Protein AF-I7C754-F1 (afdb_monomer)

Foldseek 3Di:
DDDDDDDDDCPVPPPWPKDKDWDWDQDPVGIDIDIDIDTDD

Mean predicted aligned error: 3.22 Å

pLDDT: mean 93.91, std 5.76, range [65.12, 98.06]

Radius of gyration: 13.02 Å; Cα contacts (8 Å, |Δi|>4): 45;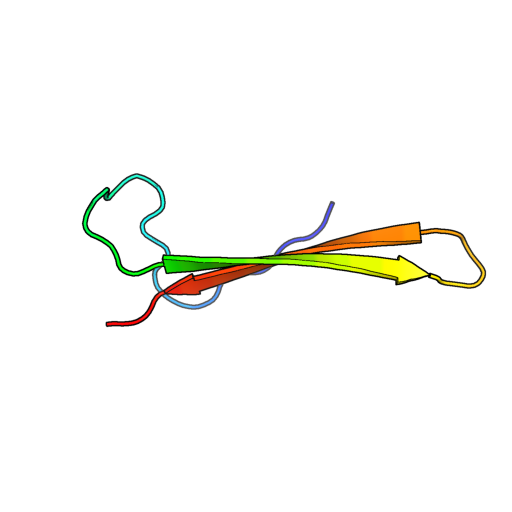 chains: 1; bounding box: 27×16×36 Å

Structure (mmCIF, N/CA/C/O backbone):
data_AF-I7C754-F1
#
_entry.id   AF-I7C754-F1
#
loop_
_atom_site.group_PDB
_atom_site.id
_atom_site.type_symbol
_atom_site.label_atom_id
_atom_site.label_alt_id
_atom_site.label_comp_id
_atom_site.label_asym_id
_atom_site.label_entity_id
_atom_site.label_seq_id
_atom_site.pdbx_PDB_ins_code
_atom_site.Cartn_x
_atom_site.Cartn_y
_atom_site.Cartn_z
_atom_site.occupancy
_atom_site.B_iso_or_equiv
_atom_site.auth_seq_id
_atom_site.auth_comp_id
_atom_site.auth_asym_id
_atom_site.auth_atom_id
_atom_site.pdbx_PDB_model_num
ATOM 1 N N . SER A 1 1 ? 0.967 11.714 -9.997 1.00 65.12 1 SER A N 1
ATOM 2 C CA . SER A 1 1 ? 0.695 10.549 -9.134 1.00 65.12 1 SER A CA 1
ATOM 3 C C . SER A 1 1 ? -0.799 10.359 -9.122 1.00 65.12 1 SER A C 1
ATOM 5 O O . SER A 1 1 ? -1.493 11.266 -8.681 1.00 65.12 1 SER A O 1
ATOM 7 N N . GLU A 1 2 ? -1.284 9.253 -9.669 1.00 89.38 2 GLU A N 1
ATOM 8 C CA . GLU A 1 2 ? -2.716 8.964 -9.749 1.00 89.38 2 GLU A CA 1
ATOM 9 C C . GLU A 1 2 ? -3.112 8.011 -8.627 1.00 89.38 2 GLU A C 1
ATOM 11 O O . GLU A 1 2 ? -2.319 7.167 -8.204 1.00 89.38 2 GLU A O 1
ATOM 16 N N . TRP A 1 3 ? -4.324 8.177 -8.115 1.00 91.00 3 TRP A N 1
ATOM 17 C CA . TRP A 1 3 ? -4.910 7.266 -7.146 1.00 91.00 3 TRP A CA 1
ATOM 18 C C . TRP A 1 3 ? -6.423 7.281 -7.309 1.00 91.00 3 TRP A C 1
ATOM 20 O O . TRP A 1 3 ? -7.018 8.296 -7.669 1.00 91.00 3 TRP A O 1
ATOM 30 N N . VAL A 1 4 ? -7.033 6.136 -7.040 1.00 92.62 4 VAL A N 1
ATOM 31 C CA . VAL A 1 4 ? -8.480 5.950 -7.044 1.00 92.62 4 VAL A CA 1
ATOM 32 C C . VAL A 1 4 ? -8.855 5.360 -5.694 1.00 92.62 4 VAL A C 1
ATOM 34 O O . VAL A 1 4 ? -8.080 4.609 -5.098 1.00 92.62 4 VAL A O 1
ATOM 37 N N . ARG A 1 5 ? -10.031 5.725 -5.189 1.00 93.25 5 ARG A N 1
ATOM 38 C CA . ARG A 1 5 ? -10.590 5.163 -3.964 1.00 93.25 5 ARG A CA 1
ATOM 39 C C . ARG A 1 5 ? -12.041 4.807 -4.196 1.00 93.25 5 ARG A C 1
ATOM 41 O O . ARG A 1 5 ? -12.819 5.642 -4.647 1.00 93.25 5 ARG A O 1
ATOM 48 N N . GLU A 1 6 ? -12.395 3.608 -3.778 1.00 92.38 6 GLU A N 1
ATOM 49 C CA . GLU A 1 6 ? -13.767 3.140 -3.718 1.00 92.38 6 GLU A CA 1
ATOM 50 C C . GLU A 1 6 ? -14.107 2.794 -2.264 1.00 92.38 6 GLU A C 1
ATOM 52 O O . GLU A 1 6 ? -13.277 2.254 -1.532 1.00 92.38 6 GLU A O 1
ATOM 57 N N . GLY A 1 7 ? -15.305 3.169 -1.808 1.00 91.50 7 GLY A N 1
ATOM 58 C CA . GLY A 1 7 ? -15.739 2.929 -0.430 1.00 91.50 7 GLY A CA 1
ATOM 59 C C . GLY A 1 7 ? -15.023 3.775 0.637 1.00 91.50 7 GLY A C 1
ATOM 60 O O . GLY A 1 7 ? -14.570 4.901 0.392 1.00 91.50 7 GLY A O 1
ATOM 61 N N . ARG A 1 8 ? -14.989 3.251 1.872 1.00 91.12 8 ARG A N 1
ATOM 62 C CA . ARG A 1 8 ? -14.404 3.915 3.051 1.00 91.12 8 ARG A CA 1
ATOM 63 C C . ARG A 1 8 ? -12.983 3.412 3.301 1.00 91.12 8 ARG A C 1
ATOM 65 O O . ARG A 1 8 ? -12.744 2.214 3.290 1.00 91.12 8 ARG A O 1
ATOM 72 N N . LEU A 1 9 ? -12.068 4.335 3.598 1.00 94.00 9 LEU A N 1
ATOM 73 C CA . LEU A 1 9 ? -10.689 4.034 3.990 1.00 94.00 9 LEU A CA 1
ATOM 74 C C . LEU A 1 9 ? -10.281 4.930 5.176 1.00 94.00 9 LEU A C 1
ATOM 76 O O . LEU A 1 9 ? -9.759 6.029 4.963 1.00 94.00 9 LEU A O 1
ATOM 80 N N . PRO A 1 10 ? -10.575 4.527 6.423 1.00 92.69 10 PRO A N 1
ATOM 81 C CA . PRO A 1 10 ? -10.368 5.370 7.599 1.00 92.69 10 PRO A CA 1
ATOM 82 C C . PRO A 1 10 ? -8.912 5.319 8.103 1.00 92.69 10 PRO A C 1
ATOM 84 O O . PRO A 1 10 ? -8.604 4.677 9.099 1.00 92.69 10 PRO A O 1
ATOM 87 N N . LEU A 1 11 ? -8.003 6.032 7.429 1.00 92.50 11 LEU A N 1
ATOM 88 C CA . LEU A 1 11 ? -6.555 6.001 7.718 1.00 92.50 11 LEU A CA 1
ATOM 89 C C . LEU A 1 11 ? -6.142 6.579 9.083 1.00 92.50 11 LEU A C 1
ATOM 91 O O . LEU A 1 11 ? -5.050 6.293 9.561 1.00 92.50 11 LEU A O 1
ATOM 95 N N . GLN A 1 12 ? -6.981 7.413 9.697 1.00 95.06 12 GLN A N 1
ATOM 96 C CA . GLN A 1 12 ? -6.721 7.985 11.026 1.00 95.06 12 GLN A CA 1
ATOM 97 C C . GLN A 1 12 ? -7.344 7.160 12.160 1.00 95.06 12 GLN A C 1
ATOM 99 O O . GLN A 1 12 ? -7.089 7.427 13.333 1.00 95.06 12 GLN A O 1
ATOM 104 N N . THR A 1 13 ? -8.168 6.159 11.839 1.00 95.94 13 THR A N 1
ATOM 105 C CA . THR A 1 13 ? -8.809 5.306 12.840 1.00 95.94 13 THR A CA 1
ATOM 106 C C . THR A 1 13 ? -7.872 4.160 13.197 1.00 95.94 13 THR A C 1
ATOM 108 O O . THR A 1 13 ? -7.754 3.196 12.451 1.00 95.94 13 THR A O 1
ATOM 111 N N . LEU A 1 14 ? -7.228 4.249 14.364 1.00 90.31 14 LEU A N 1
ATOM 112 C CA . LEU A 1 14 ? -6.219 3.277 14.813 1.00 90.31 14 LEU A CA 1
ATOM 113 C C . LEU A 1 14 ? -6.741 1.834 14.904 1.00 90.31 14 LEU A C 1
ATOM 115 O O . LEU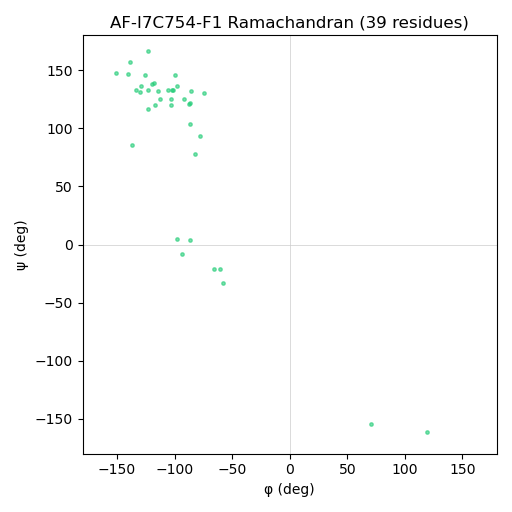 A 1 14 ? -6.001 0.899 14.631 1.00 90.31 14 LEU A O 1
ATOM 119 N N . ASN A 1 15 ? -8.018 1.659 15.254 1.00 91.50 15 ASN A N 1
ATOM 120 C CA . ASN A 1 15 ? -8.652 0.342 15.364 1.00 91.50 15 ASN A CA 1
ATOM 121 C C . ASN A 1 15 ? -9.224 -0.185 14.035 1.00 91.50 15 ASN A C 1
ATOM 123 O O . ASN A 1 15 ? -9.879 -1.224 14.029 1.00 91.50 15 ASN A O 1
ATOM 127 N N . ALA A 1 16 ? -9.040 0.517 12.914 1.00 93.06 16 ALA A N 1
ATOM 128 C CA . ALA A 1 16 ? -9.504 0.024 11.623 1.00 93.06 16 ALA A CA 1
ATOM 129 C C . ALA A 1 16 ? -8.596 -1.106 11.122 1.00 93.06 16 ALA A C 1
ATOM 131 O O . ALA A 1 16 ? -7.375 -0.954 11.066 1.00 93.06 16 ALA A O 1
ATOM 132 N N . HIS A 1 17 ? -9.190 -2.226 10.706 1.00 94.44 17 HIS A N 1
ATOM 133 C CA . HIS A 1 17 ? -8.437 -3.326 10.117 1.00 94.44 17 HIS A CA 1
ATOM 134 C C . HIS A 1 17 ? -8.092 -3.000 8.658 1.00 94.44 17 HIS A C 1
ATOM 136 O O . HIS A 1 17 ? -8.892 -3.199 7.741 1.00 94.44 17 HIS A O 1
ATOM 142 N N . ILE A 1 18 ? -6.903 -2.435 8.451 1.00 95.19 18 ILE A N 1
ATOM 143 C CA . ILE A 1 18 ? -6.421 -2.005 7.138 1.00 95.19 18 ILE A CA 1
ATOM 144 C C . ILE A 1 18 ? -5.176 -2.807 6.777 1.00 95.19 18 ILE A C 1
ATOM 146 O O . ILE A 1 18 ? -4.148 -2.704 7.443 1.00 95.19 18 ILE A O 1
ATOM 150 N N . ASP A 1 19 ? -5.249 -3.538 5.669 1.00 96.06 19 ASP A N 1
ATOM 151 C CA . ASP A 1 19 ? -4.074 -4.138 5.052 1.00 96.06 19 ASP A CA 1
ATOM 152 C C . ASP A 1 19 ? -3.415 -3.132 4.112 1.00 96.06 19 ASP A C 1
ATOM 154 O O . ASP A 1 19 ? -4.072 -2.518 3.268 1.00 96.06 19 ASP A O 1
ATOM 158 N N . TYR A 1 20 ? -2.098 -2.992 4.226 1.00 95.75 20 TYR A N 1
ATOM 159 C CA . TYR A 1 20 ? -1.285 -2.176 3.331 1.00 95.75 20 TYR A CA 1
ATOM 160 C C . TYR A 1 20 ? -0.273 -3.045 2.592 1.00 95.75 20 TYR A C 1
ATOM 162 O O . TYR A 1 20 ? 0.376 -3.908 3.184 1.00 95.75 20 TYR A O 1
ATOM 170 N N . SER A 1 21 ? -0.089 -2.777 1.301 1.00 97.56 21 SER A N 1
ATOM 171 C CA . SER A 1 21 ? 0.963 -3.408 0.510 1.00 97.56 21 SER A CA 1
ATOM 172 C C . SER A 1 21 ? 1.607 -2.424 -0.457 1.00 97.56 21 SER A C 1
ATOM 174 O O . SER A 1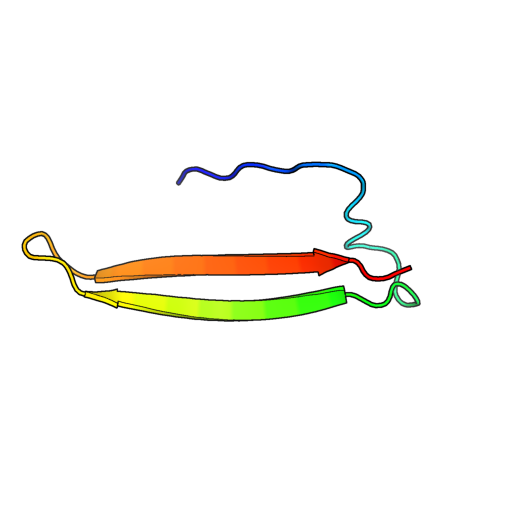 21 ? 0.961 -1.525 -1.003 1.00 97.56 21 SER A O 1
ATOM 176 N N . PHE A 1 22 ? 2.905 -2.619 -0.682 1.00 98.06 22 PHE A N 1
ATOM 177 C CA . PHE A 1 22 ? 3.700 -1.842 -1.621 1.00 98.06 22 PHE A CA 1
ATOM 178 C C . PHE A 1 22 ? 4.493 -2.757 -2.548 1.00 98.06 22 PHE A C 1
ATOM 180 O O . PHE A 1 22 ? 5.206 -3.661 -2.098 1.00 98.06 22 PHE A O 1
ATOM 187 N N . LYS A 1 23 ? 4.415 -2.486 -3.852 1.00 98.06 23 LYS A N 1
ATOM 188 C CA . LYS A 1 23 ? 5.188 -3.191 -4.879 1.00 98.06 23 LYS A CA 1
ATOM 189 C C . LYS A 1 23 ? 5.713 -2.232 -5.937 1.00 98.06 23 LYS A C 1
ATOM 191 O O . LYS A 1 23 ? 5.188 -1.143 -6.145 1.00 98.06 23 LYS A O 1
ATOM 196 N N . LYS A 1 24 ? 6.776 -2.666 -6.610 1.00 98.00 24 LYS A N 1
ATOM 197 C CA . LYS A 1 24 ? 7.371 -1.975 -7.753 1.00 98.00 24 LYS A CA 1
ATOM 198 C C . LYS A 1 24 ? 7.011 -2.736 -9.026 1.00 98.00 24 LYS A C 1
ATOM 200 O O . LYS A 1 24 ? 7.170 -3.953 -9.059 1.00 98.00 24 LYS A O 1
ATOM 205 N N . ALA A 1 25 ? 6.565 -2.026 -10.052 1.00 97.62 25 ALA A N 1
ATOM 206 C CA . ALA A 1 25 ? 6.371 -2.546 -11.397 1.00 97.62 25 ALA A CA 1
ATOM 207 C C . ALA A 1 25 ? 7.525 -2.062 -12.281 1.00 97.62 25 ALA A C 1
ATOM 209 O O . ALA A 1 25 ? 7.739 -0.858 -12.415 1.00 97.62 25 ALA A O 1
ATOM 210 N N . SER A 1 26 ? 8.287 -2.996 -12.849 1.00 97.94 26 SER A N 1
ATOM 211 C CA . SER A 1 26 ? 9.333 -2.679 -13.823 1.00 97.94 26 SER A CA 1
ATOM 212 C C . SER A 1 26 ? 8.712 -2.627 -15.212 1.00 97.94 26 SER A C 1
ATOM 214 O O . SER A 1 26 ? 8.103 -3.600 -15.653 1.00 97.94 26 SER A O 1
ATOM 216 N N . THR A 1 27 ? 8.844 -1.495 -15.887 1.00 97.12 27 THR A N 1
ATOM 217 C CA . THR A 1 27 ? 8.321 -1.260 -17.236 1.00 97.12 27 THR A CA 1
ATOM 218 C C . THR A 1 27 ? 9.464 -0.842 -18.159 1.00 97.12 27 THR A C 1
ATOM 220 O O . THR A 1 27 ? 10.535 -0.456 -17.689 1.00 97.12 27 THR A O 1
ATOM 223 N N . ILE A 1 28 ? 9.239 -0.856 -19.475 1.00 97.88 28 ILE A N 1
ATOM 224 C CA . ILE A 1 28 ? 10.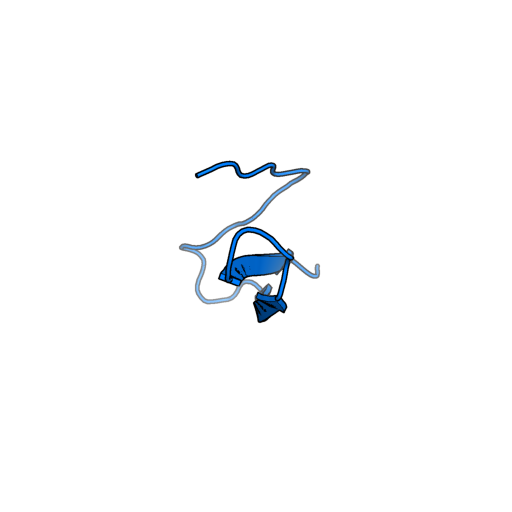228 -0.374 -20.459 1.00 97.88 28 ILE A CA 1
ATOM 225 C C . ILE A 1 28 ? 10.595 1.108 -20.271 1.00 97.88 28 ILE A C 1
ATOM 227 O O . ILE A 1 28 ? 11.659 1.537 -20.699 1.00 97.88 28 ILE A O 1
ATOM 231 N N . TYR A 1 29 ? 9.730 1.876 -19.603 1.00 96.94 29 TYR A N 1
ATOM 232 C CA . TYR A 1 29 ? 9.919 3.299 -19.325 1.00 96.94 29 TYR A CA 1
ATOM 233 C C . TYR A 1 29 ? 10.476 3.567 -17.916 1.00 96.94 29 TYR A C 1
ATOM 235 O O . TYR A 1 29 ? 10.591 4.722 -17.511 1.00 96.94 29 TYR A O 1
ATOM 243 N N . GLY A 1 30 ? 10.817 2.520 -17.153 1.00 96.88 30 GLY A N 1
ATOM 244 C CA . GLY A 1 30 ? 11.346 2.624 -15.792 1.00 96.88 30 GLY A CA 1
ATOM 245 C C . GLY A 1 30 ? 10.473 1.940 -14.739 1.00 96.88 30 GLY A C 1
ATOM 246 O O . GLY A 1 30 ? 9.659 1.067 -15.043 1.00 96.88 30 GLY A O 1
ATOM 247 N N . ILE A 1 31 ? 10.665 2.315 -13.471 1.00 97.88 31 ILE A N 1
ATOM 248 C CA . ILE A 1 31 ? 10.031 1.660 -12.318 1.00 97.88 31 ILE A CA 1
ATOM 249 C C . ILE A 1 31 ? 8.862 2.500 -11.792 1.00 97.88 31 ILE A C 1
ATOM 251 O O . ILE A 1 31 ? 9.051 3.648 -11.393 1.00 97.88 31 IL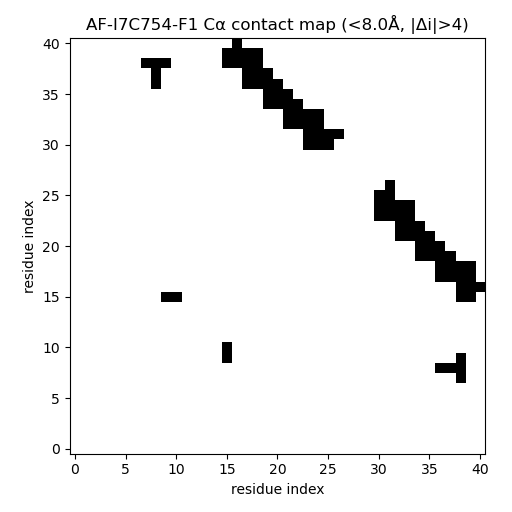E A O 1
ATOM 255 N N . LEU A 1 32 ? 7.677 1.896 -11.697 1.00 97.56 32 LEU A N 1
ATOM 256 C CA . LEU A 1 32 ? 6.489 2.483 -11.072 1.00 97.56 32 LEU A CA 1
ATOM 257 C C . LEU A 1 32 ? 6.268 1.900 -9.672 1.00 97.56 32 LEU A C 1
ATOM 259 O O . LEU A 1 32 ? 6.311 0.688 -9.477 1.00 97.56 32 LEU A O 1
ATOM 263 N N . GLY A 1 33 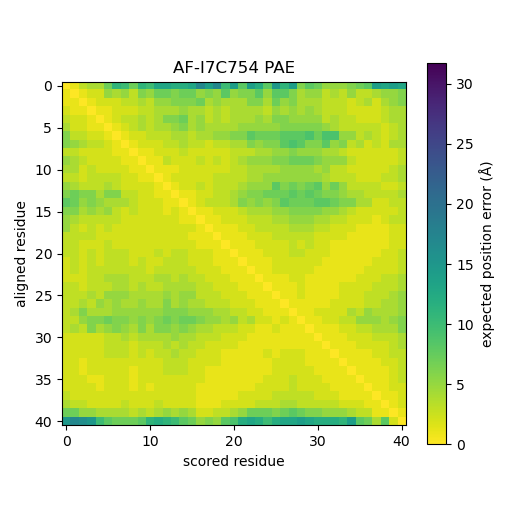? 6.015 2.756 -8.684 1.00 97.69 33 GLY A N 1
ATOM 264 C CA . GLY A 1 33 ? 5.639 2.332 -7.334 1.00 97.69 33 GLY A CA 1
ATOM 265 C C . GLY A 1 33 ? 4.123 2.252 -7.182 1.00 97.69 33 GLY A C 1
ATOM 266 O O . GLY A 1 33 ? 3.439 3.248 -7.394 1.00 97.69 33 GLY A O 1
ATOM 267 N N . VAL A 1 34 ? 3.606 1.098 -6.765 1.00 97.50 34 VAL A N 1
ATOM 268 C CA . VAL A 1 34 ? 2.176 0.863 -6.532 1.00 97.50 34 VAL A CA 1
ATOM 269 C C . VAL A 1 34 ? 1.941 0.663 -5.040 1.00 97.50 34 VAL A C 1
ATOM 271 O O . VAL A 1 34 ? 2.575 -0.188 -4.411 1.00 97.50 34 VAL A O 1
ATOM 274 N N . LYS A 1 35 ? 1.031 1.461 -4.478 1.00 97.50 35 LYS A N 1
ATOM 275 C CA . LYS A 1 35 ? 0.582 1.379 -3.084 1.00 97.50 35 LYS A CA 1
ATOM 276 C C . LYS A 1 35 ? -0.885 0.980 -3.064 1.00 97.50 35 LYS A C 1
ATOM 278 O O . LYS A 1 35 ? -1.679 1.570 -3.794 1.00 97.50 35 LYS A O 1
ATOM 283 N N . VAL A 1 36 ? -1.227 0.004 -2.233 1.00 96.75 36 VAL A N 1
ATOM 284 C CA . VAL A 1 36 ? -2.595 -0.500 -2.088 1.00 96.75 36 VAL A CA 1
ATOM 285 C C . VAL A 1 36 ? -2.961 -0.521 -0.612 1.00 96.75 36 VAL A C 1
ATOM 287 O O . VAL A 1 36 ? -2.162 -0.955 0.219 1.00 96.75 36 VAL A O 1
ATOM 290 N N . TRP A 1 37 ? -4.178 -0.075 -0.312 1.00 97.00 37 TRP A N 1
ATOM 291 C CA . TRP A 1 37 ? -4.802 -0.213 0.996 1.00 97.00 37 TRP A CA 1
ATOM 292 C C . TRP A 1 37 ? -6.132 -0.942 0.839 1.00 97.00 37 TRP A C 1
ATOM 294 O O . TRP A 1 37 ? -6.924 -0.583 -0.033 1.00 97.00 37 TRP A O 1
ATOM 304 N N . VAL A 1 38 ? -6.380 -1.936 1.686 1.00 95.44 38 VAL A N 1
ATOM 305 C CA . VAL A 1 38 ? -7.640 -2.684 1.732 1.00 95.44 38 VAL A CA 1
ATOM 306 C C . VAL A 1 38 ? -8.197 -2.579 3.140 1.00 95.44 38 VAL A C 1
ATOM 308 O O . VAL A 1 38 ? -7.577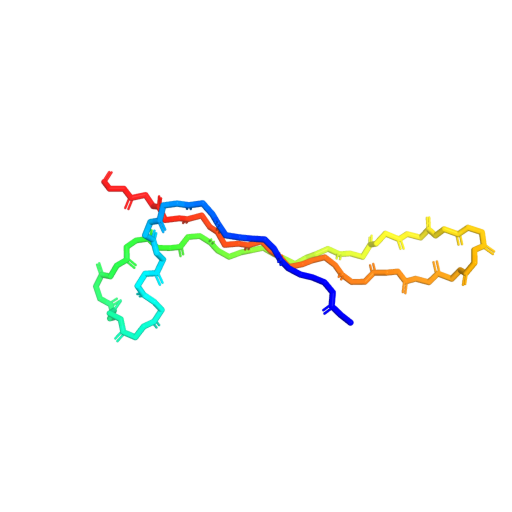 -3.039 4.094 1.00 95.44 38 VAL A O 1
ATOM 311 N N . PHE A 1 39 ? -9.361 -1.953 3.273 1.00 95.12 39 PHE A N 1
ATOM 312 C CA . PHE A 1 39 ? -10.090 -1.919 4.533 1.00 95.12 39 PHE A CA 1
ATOM 313 C C . PHE A 1 39 ? -10.992 -3.151 4.624 1.00 95.12 39 PHE A C 1
ATOM 315 O O . PHE A 1 39 ? -11.841 -3.353 3.752 1.00 95.12 39 PHE A O 1
ATOM 322 N N . LYS A 1 40 ? -10.796 -3.974 5.657 1.00 88.62 40 LYS A N 1
ATOM 323 C CA . LYS A 1 40 ? -11.683 -5.096 5.980 1.00 88.62 40 LYS A CA 1
ATOM 324 C C . LYS A 1 40 ? -12.592 -4.681 7.134 1.00 88.62 40 LYS A C 1
ATOM 326 O O . LYS A 1 40 ? -12.118 -4.117 8.120 1.00 88.62 40 LYS A O 1
ATOM 331 N N . ASN A 1 41 ? -13.881 -4.961 6.977 1.00 80.25 41 ASN A N 1
ATOM 332 C CA . ASN A 1 41 ? -14.878 -4.854 8.041 1.00 80.25 41 ASN A CA 1
ATOM 333 C C . ASN A 1 41 ? -15.000 -6.177 8.788 1.00 80.25 41 ASN A C 1
ATOM 335 O O . ASN A 1 41 ? -14.893 -7.225 8.110 1.00 80.25 41 ASN A O 1
#

Nearest PDB structures (foldseek):
  6hix-assembly1_AJ  TM=5.897E-01  e=7.284E+00  Trypanosoma brucei brucei
  4bqq-assembly1_B  TM=5.471E-01  e=9.599E+00  Lomovskayavirus C31
  4tw1-assembly2_M  TM=3.671E-01  e=5.159E+00  Staphylococcus aureus s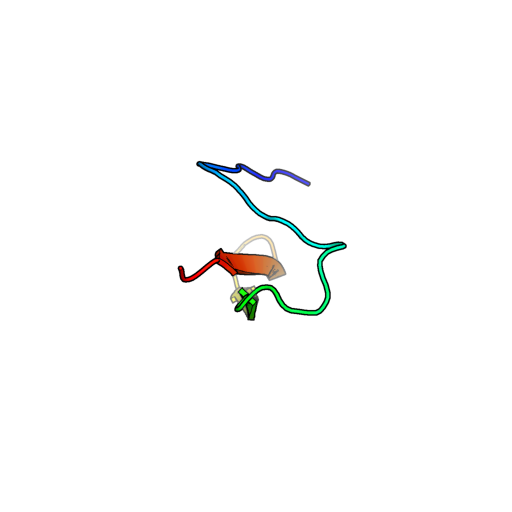ubsp. aureus USA300_TCH1516

Sequence (41 aa):
SEWVREGRLPLQTLNAHIDYSFKKASTIYGILGVKVWVFKN

Se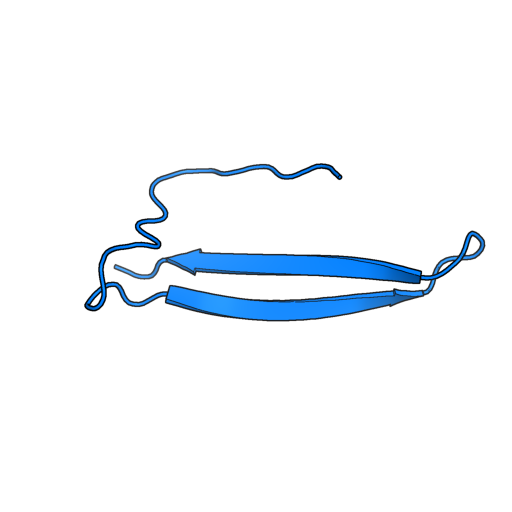condary structure (DSSP, 8-state):
------S---TT-TTS-EEEEEEEEEETTEEEEEEEEEE--

Organism: Caulerpa taxifolia (NCBI:txid76313)

InterPro domains:
  IPR001351 Small ribosomal subunit protein uS3, C-terminal [PF00189] (1-38)
  IPR036419 Ribosomal protein S3, C-terminal domain superfamily [G3DSA:3.30.1140.32] (1-41)
  IPR036419 Ribosomal protein S3, C-terminal domain superfamily [SSF54821] (1-41)
  IPR057258 Small ribosomal subunit protein uS3 [PTHR11760] (1-40)

Solvent-accessible surface area (backbone atoms only — not comparable to full-atom values): 2986 Å² total; per-residue (Å²): 140,89,85,86,86,78,89,77,75,66,86,85,45,85,88,54,53,64,51,75,52,78,50,74,46,83,49,100,92,46,77,45,81,48,78,50,77,46,66,58,132